Protein AF-A0A1F9ZIK7-F1 (afdb_monomer_lite)

Structure (mmCIF, N/CA/C/O backbone):
data_AF-A0A1F9ZIK7-F1
#
_entry.id   AF-A0A1F9ZIK7-F1
#
loop_
_atom_site.group_PDB
_atom_site.id
_atom_site.type_symbol
_atom_site.label_atom_id
_atom_site.label_alt_id
_atom_site.label_comp_id
_atom_site.label_asym_id
_atom_site.label_entity_id
_atom_site.label_seq_id
_atom_site.pdbx_PDB_ins_code
_atom_site.Cartn_x
_atom_site.Cartn_y
_atom_site.Cartn_z
_atom_site.occupancy
_atom_site.B_iso_or_equiv
_atom_site.auth_seq_id
_atom_site.auth_comp_id
_atom_si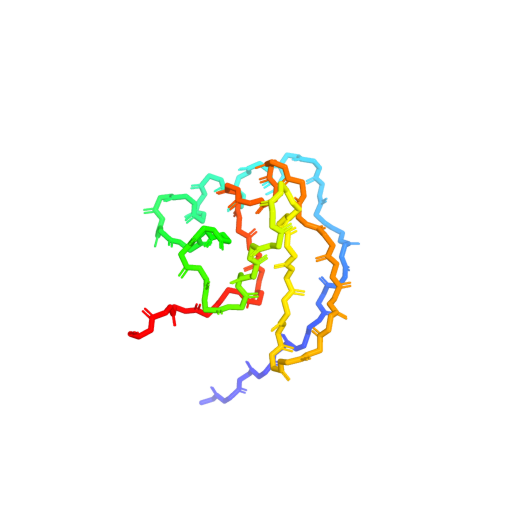te.auth_asym_id
_atom_site.auth_atom_id
_atom_site.pdbx_PDB_model_num
ATOM 1 N N . MET A 1 1 ? 6.099 -24.999 10.840 1.00 35.03 1 MET A N 1
ATOM 2 C CA . MET A 1 1 ? 7.333 -24.347 10.354 1.00 35.03 1 MET A CA 1
ATOM 3 C C . MET A 1 1 ? 7.042 -22.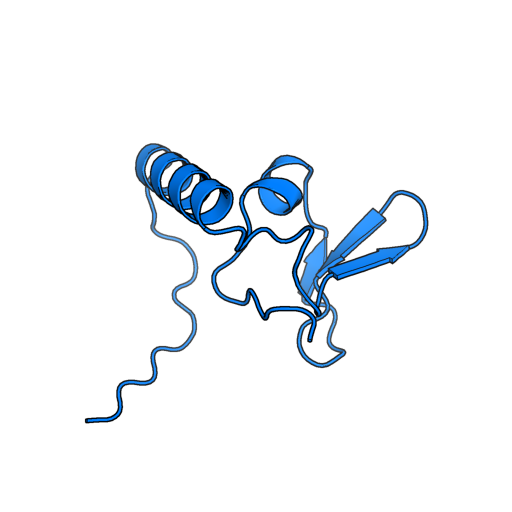863 10.222 1.00 35.03 1 MET A C 1
ATOM 5 O O . MET A 1 1 ? 6.153 -22.495 9.465 1.00 35.03 1 MET A O 1
ATOM 9 N N . ALA A 1 2 ? 7.686 -22.043 11.051 1.00 44.03 2 ALA A N 1
ATOM 10 C CA . ALA A 1 2 ? 7.635 -20.591 10.959 1.00 44.03 2 ALA A CA 1
ATOM 11 C C . ALA A 1 2 ? 8.596 -20.132 9.856 1.00 44.03 2 ALA A C 1
ATOM 13 O O . ALA A 1 2 ? 9.745 -20.556 9.859 1.00 44.03 2 ALA A O 1
ATOM 14 N N . GLU A 1 3 ? 8.161 -19.243 8.967 1.00 36.59 3 GLU A N 1
ATOM 15 C CA . GLU A 1 3 ? 9.081 -18.400 8.202 1.00 36.59 3 GLU A CA 1
ATOM 16 C C . GLU A 1 3 ? 8.548 -16.971 8.198 1.00 36.59 3 GLU A C 1
ATOM 18 O O . GLU A 1 3 ? 7.664 -16.590 7.429 1.00 36.59 3 GLU A O 1
ATOM 23 N N . GLY A 1 4 ? 9.100 -16.165 9.104 1.00 41.94 4 GLY A N 1
ATOM 24 C CA . GLY A 1 4 ? 9.084 -14.725 8.932 1.00 41.94 4 GLY A CA 1
ATOM 25 C C . GLY A 1 4 ? 9.908 -14.363 7.702 1.00 41.94 4 GLY A C 1
ATOM 26 O O . GLY A 1 4 ? 10.971 -14.931 7.481 1.00 41.94 4 GLY A O 1
ATOM 27 N N . ARG A 1 5 ? 9.463 -13.377 6.922 1.00 37.09 5 ARG A N 1
ATOM 28 C CA . ARG A 1 5 ? 10.360 -12.647 6.022 1.00 37.09 5 ARG A CA 1
ATOM 29 C C . ARG A 1 5 ? 9.991 -11.176 5.994 1.00 37.09 5 ARG A C 1
ATOM 31 O O . ARG A 1 5 ? 9.082 -10.723 5.302 1.00 37.09 5 ARG A O 1
ATOM 38 N N . ALA A 1 6 ? 10.745 -10.460 6.815 1.00 35.22 6 ALA A N 1
ATOM 39 C CA . ALA A 1 6 ? 10.933 -9.031 6.771 1.00 35.22 6 ALA A CA 1
ATOM 40 C C . ALA A 1 6 ? 11.191 -8.530 5.336 1.00 35.22 6 ALA A C 1
ATOM 42 O O . ALA A 1 6 ? 11.903 -9.153 4.554 1.00 35.22 6 ALA A O 1
ATOM 43 N N . SER A 1 7 ? 10.624 -7.363 5.031 1.00 41.62 7 SER A N 1
ATOM 44 C CA . SER A 1 7 ? 11.301 -6.269 4.325 1.00 41.62 7 SER A CA 1
ATOM 45 C C . SER A 1 7 ? 12.221 -6.648 3.142 1.00 41.62 7 SER A C 1
ATOM 47 O O . SER A 1 7 ? 13.426 -6.431 3.196 1.00 41.62 7 SER A O 1
ATOM 49 N N . ARG A 1 8 ? 11.670 -7.134 2.020 1.00 46.88 8 ARG A N 1
ATOM 50 C CA . ARG A 1 8 ? 12.361 -7.020 0.720 1.00 46.88 8 ARG A CA 1
ATOM 51 C C . ARG A 1 8 ? 12.027 -5.665 0.101 1.00 46.88 8 ARG A C 1
ATOM 53 O O . ARG A 1 8 ? 10.990 -5.506 -0.543 1.00 46.88 8 ARG A O 1
ATOM 60 N N . LYS A 1 9 ? 12.866 -4.669 0.396 1.00 41.19 9 LYS A N 1
ATOM 61 C CA . LYS A 1 9 ? 12.976 -3.445 -0.408 1.00 41.19 9 LYS A CA 1
ATOM 62 C C . LYS A 1 9 ? 13.319 -3.867 -1.843 1.00 41.19 9 LYS A C 1
ATOM 64 O O . LYS A 1 9 ? 14.269 -4.612 -2.023 1.00 41.19 9 LYS A O 1
ATOM 69 N N . ASP A 1 10 ? 12.493 -3.417 -2.785 1.00 51.66 10 ASP A N 1
ATOM 70 C CA . ASP A 1 10 ? 12.800 -3.165 -4.197 1.00 51.66 10 ASP A CA 1
ATOM 71 C C . ASP A 1 10 ? 13.866 -4.037 -4.877 1.00 51.66 10 ASP A C 1
ATOM 73 O O . ASP A 1 10 ? 15.009 -3.623 -4.981 1.00 51.66 10 ASP A O 1
ATOM 77 N N . GLU A 1 11 ? 13.463 -5.167 -5.464 1.00 56.75 11 GLU A N 1
ATOM 78 C CA . GLU A 1 11 ? 14.064 -5.612 -6.735 1.00 56.75 11 GLU A CA 1
ATOM 79 C C . GLU A 1 11 ? 13.084 -6.486 -7.532 1.00 56.75 11 GLU A C 1
ATOM 81 O O . GLU A 1 11 ? 13.387 -7.591 -7.953 1.00 56.75 11 GLU A O 1
ATOM 86 N N . TYR A 1 12 ? 11.845 -6.012 -7.687 1.00 63.97 12 TYR A N 1
ATOM 87 C CA . TYR A 1 12 ? 10.963 -6.553 -8.723 1.00 63.97 12 TYR A CA 1
ATOM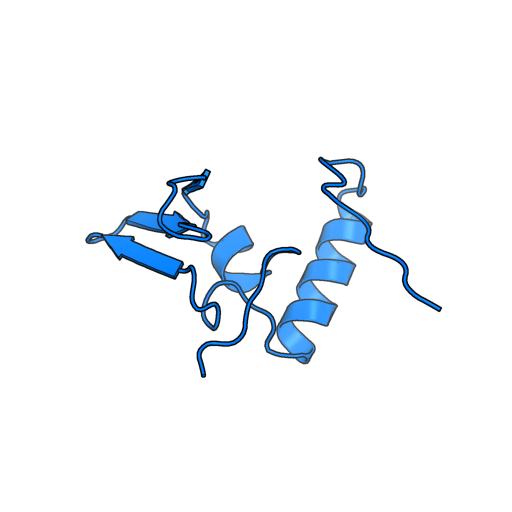 88 C C . TYR A 1 12 ? 11.140 -5.715 -9.977 1.00 63.97 12 TYR A C 1
ATOM 90 O O . TYR A 1 12 ? 11.065 -4.476 -9.904 1.00 63.97 12 TYR A O 1
ATOM 98 N N . THR A 1 13 ? 11.332 -6.383 -11.111 1.00 75.25 13 THR A N 1
ATOM 99 C CA . THR A 1 13 ? 11.312 -5.738 -12.427 1.00 75.25 13 THR A CA 1
ATOM 100 C C . THR A 1 13 ? 9.954 -5.068 -12.667 1.00 75.25 13 THR A C 1
ATOM 102 O O . THR A 1 13 ? 8.954 -5.374 -12.009 1.00 75.25 13 THR A O 1
ATOM 105 N N . ARG A 1 14 ? 9.890 -4.106 -13.596 1.00 72.56 14 ARG A N 1
ATOM 106 C CA . ARG A 1 14 ? 8.640 -3.385 -13.900 1.00 72.56 14 ARG A CA 1
ATOM 107 C C . ARG A 1 14 ? 7.498 -4.347 -14.250 1.00 72.56 14 ARG A C 1
ATOM 109 O O . ARG A 1 14 ? 6.373 -4.140 -13.806 1.00 72.56 14 ARG A O 1
ATOM 116 N N . GLU A 1 15 ? 7.799 -5.405 -14.994 1.00 79.44 15 GLU A N 1
ATOM 117 C CA . GLU A 1 15 ? 6.840 -6.437 -15.397 1.00 79.44 15 GLU A CA 1
ATOM 118 C C . GLU A 1 15 ? 6.333 -7.242 -14.197 1.00 79.44 15 GLU A C 1
ATOM 120 O O . GLU A 1 15 ? 5.125 -7.401 -14.016 1.00 79.44 15 GLU A O 1
ATOM 125 N N . GLU A 1 16 ? 7.222 -7.657 -13.296 1.00 75.12 16 GLU A N 1
ATOM 126 C CA . GLU A 1 16 ? 6.823 -8.361 -12.075 1.00 75.12 16 GLU A CA 1
ATOM 127 C C . GLU A 1 16 ? 5.968 -7.495 -11.148 1.00 75.12 16 GLU A C 1
ATOM 129 O O . GLU A 1 16 ? 5.024 -7.993 -10.530 1.00 75.12 16 GLU A O 1
ATOM 134 N N . ARG A 1 17 ? 6.235 -6.185 -11.077 1.00 71.25 17 ARG A N 1
ATOM 135 C CA . ARG A 1 17 ? 5.382 -5.248 -10.327 1.00 71.25 17 ARG A CA 1
ATOM 136 C C . ARG A 1 17 ? 3.965 -5.214 -10.890 1.00 71.25 17 ARG A C 1
ATOM 138 O O . ARG A 1 17 ? 3.020 -5.198 -10.103 1.00 71.25 17 ARG A O 1
ATOM 145 N N . LEU A 1 18 ? 3.808 -5.256 -12.215 1.00 76.06 18 LEU A N 1
ATOM 146 C CA . LEU A 1 18 ? 2.496 -5.297 -12.868 1.00 76.06 18 LEU A CA 1
ATOM 147 C C . LEU A 1 18 ? 1.764 -6.608 -12.568 1.00 76.06 18 LEU A C 1
ATOM 149 O O . LEU A 1 18 ? 0.593 -6.585 -12.197 1.00 76.06 18 LEU A O 1
ATOM 153 N N . VAL A 1 19 ? 2.452 -7.750 -12.646 1.00 79.94 19 VAL A N 1
ATOM 154 C CA . VAL A 1 19 ? 1.857 -9.060 -12.328 1.00 79.94 19 VAL A CA 1
ATOM 155 C C . VAL A 1 19 ? 1.441 -9.132 -10.855 1.00 79.94 19 VAL A C 1
ATOM 157 O O . VAL A 1 19 ? 0.337 -9.581 -10.532 1.00 79.94 19 VAL A O 1
ATOM 160 N N . LEU A 1 20 ? 2.285 -8.639 -9.944 1.00 75.44 20 LEU A N 1
ATOM 161 C CA . LEU A 1 20 ? 1.979 -8.563 -8.515 1.00 75.44 20 LEU A CA 1
ATOM 162 C C . LEU A 1 20 ? 0.803 -7.628 -8.228 1.00 75.44 20 LEU A C 1
ATOM 164 O O . LEU A 1 20 ? -0.057 -7.978 -7.418 1.00 75.44 20 LEU A O 1
ATOM 168 N N . ALA A 1 21 ? 0.752 -6.469 -8.886 1.00 73.00 21 ALA A N 1
ATOM 169 C CA . ALA A 1 21 ? -0.358 -5.530 -8.787 1.00 73.00 21 ALA A CA 1
ATOM 170 C C . ALA A 1 21 ? -1.668 -6.186 -9.235 1.00 73.00 21 ALA A C 1
ATOM 172 O O . ALA A 1 21 ? -2.638 -6.186 -8.479 1.00 73.00 21 ALA A O 1
ATOM 173 N N . SER A 1 22 ? -1.679 -6.827 -10.406 1.00 77.81 22 SER A N 1
ATOM 174 C CA . SER A 1 22 ? -2.838 -7.560 -10.924 1.00 77.81 22 SER A CA 1
ATOM 175 C C . SER A 1 22 ? -3.303 -8.644 -9.952 1.00 77.81 22 SER A C 1
ATOM 177 O O . SER A 1 22 ? -4.475 -8.694 -9.586 1.00 77.81 22 SER A O 1
ATOM 179 N N . ARG A 1 23 ? -2.379 -9.454 -9.424 1.00 79.31 23 ARG A N 1
ATOM 180 C CA . ARG A 1 23 ? -2.702 -10.516 -8.459 1.00 79.31 23 ARG A CA 1
ATOM 181 C C . ARG A 1 23 ? -3.252 -9.968 -7.136 1.00 79.31 23 ARG A C 1
ATOM 183 O O . ARG A 1 23 ? -4.153 -10.561 -6.538 1.00 79.31 23 ARG A O 1
ATOM 190 N N . ARG A 1 24 ? -2.739 -8.830 -6.661 1.00 80.94 24 ARG A N 1
ATOM 191 C CA . ARG A 1 24 ? -3.250 -8.137 -5.464 1.00 80.94 24 ARG A CA 1
ATOM 192 C C . ARG A 1 24 ? -4.639 -7.548 -5.695 1.00 80.94 24 ARG A C 1
ATOM 194 O O . ARG A 1 24 ? -5.485 -7.683 -4.813 1.00 80.94 24 ARG A O 1
ATOM 201 N N . ARG A 1 25 ? -4.903 -6.980 -6.877 1.00 76.81 25 ARG A N 1
ATOM 202 C CA . ARG A 1 25 ? -6.241 -6.514 -7.276 1.00 76.81 25 ARG A CA 1
ATOM 203 C C . ARG A 1 25 ? -7.242 -7.665 -7.301 1.00 76.81 25 ARG A C 1
ATOM 205 O O . ARG A 1 25 ? -8.274 -7.564 -6.647 1.00 76.81 25 ARG A O 1
ATOM 212 N N . SER A 1 26 ? -6.901 -8.790 -7.933 1.00 78.44 26 SER A N 1
ATOM 213 C CA . SER A 1 26 ? -7.768 -9.980 -7.981 1.00 78.44 26 SER A CA 1
ATOM 214 C C . SER A 1 26 ? -8.078 -10.570 -6.603 1.00 78.44 26 SER A C 1
ATOM 216 O O . SER A 1 26 ? -9.120 -11.184 -6.417 1.00 78.44 26 SER A O 1
ATOM 218 N N . THR A 1 27 ? -7.190 -10.384 -5.623 1.00 75.62 27 THR A N 1
ATOM 219 C CA . THR A 1 27 ? -7.371 -10.889 -4.249 1.00 75.62 27 THR A CA 1
ATOM 220 C C . THR A 1 27 ? -7.932 -9.846 -3.279 1.00 75.62 27 THR A C 1
ATOM 222 O O . THR A 1 27 ? -8.074 -10.131 -2.089 1.00 75.62 27 THR A O 1
ATOM 225 N N . GLY A 1 28 ? -8.230 -8.629 -3.749 1.00 72.62 28 GLY A N 1
ATOM 226 C CA . GLY A 1 28 ? -8.703 -7.527 -2.907 1.00 72.62 28 GLY A CA 1
ATOM 227 C C . GLY A 1 28 ? -7.670 -7.025 -1.889 1.00 72.62 28 GLY A C 1
ATOM 228 O O . GLY A 1 28 ? -8.030 -6.308 -0.958 1.00 72.62 28 GLY A O 1
ATOM 229 N N . ARG A 1 29 ? -6.388 -7.385 -2.044 1.00 76.69 29 ARG A N 1
ATOM 230 C CA . ARG A 1 29 ? -5.270 -6.951 -1.185 1.00 76.69 29 ARG A CA 1
ATOM 231 C C . ARG A 1 29 ? -4.688 -5.616 -1.656 1.00 76.69 29 ARG A C 1
ATOM 233 O O . ARG A 1 29 ? -3.478 -5.474 -1.841 1.00 76.69 29 ARG A O 1
ATOM 240 N N . THR A 1 30 ? -5.556 -4.641 -1.893 1.00 81.19 30 THR A N 1
ATOM 241 C CA . THR A 1 30 ? -5.192 -3.311 -2.396 1.00 81.19 30 THR A CA 1
ATOM 242 C C . THR A 1 30 ? -5.003 -2.333 -1.241 1.00 81.19 30 THR A C 1
ATOM 244 O O . THR A 1 30 ? -5.586 -2.492 -0.170 1.00 81.19 30 THR A O 1
ATOM 247 N N . CYS A 1 31 ? -4.192 -1.288 -1.425 1.00 79.44 31 CYS A N 1
ATOM 248 C CA . CYS A 1 31 ? -3.998 -0.287 -0.372 1.00 79.44 31 CYS A CA 1
ATOM 249 C C . CYS A 1 31 ? -5.312 0.432 -0.032 1.00 79.44 31 CYS A C 1
ATOM 251 O O . CYS A 1 31 ? -5.468 0.870 1.101 1.00 79.44 31 CYS A O 1
ATOM 253 N N . ARG A 1 32 ? -6.274 0.465 -0.962 1.00 77.81 32 ARG A N 1
ATOM 254 C CA . ARG A 1 32 ? -7.664 0.881 -0.733 1.00 77.81 32 ARG A CA 1
ATOM 255 C C . ARG A 1 32 ? -8.366 0.128 0.405 1.00 77.81 32 ARG A C 1
ATOM 257 O O . ARG A 1 32 ? -9.083 0.760 1.174 1.00 77.81 32 ARG A O 1
ATOM 264 N N . SER A 1 33 ? -8.161 -1.183 0.513 1.00 78.75 33 SER A N 1
ATOM 265 C CA . SER A 1 33 ? -8.796 -2.038 1.532 1.00 78.75 33 SER A CA 1
ATOM 266 C C . SER A 1 33 ? -7.889 -2.318 2.736 1.00 78.75 33 SER A C 1
ATOM 268 O O . SER A 1 33 ? -8.207 -3.150 3.587 1.00 78.75 33 SER A O 1
ATOM 270 N N . CYS A 1 34 ? -6.759 -1.614 2.818 1.00 82.50 34 CYS A N 1
ATOM 271 C CA . CYS A 1 34 ? -5.786 -1.783 3.882 1.00 82.50 34 CYS A CA 1
ATOM 272 C C . CYS A 1 34 ? -6.181 -0.981 5.129 1.00 82.50 34 CYS A C 1
ATOM 274 O O . CYS A 1 34 ? -6.513 0.202 5.032 1.00 82.50 34 CYS A O 1
ATOM 276 N N . ARG A 1 35 ? -6.044 -1.581 6.315 1.00 83.12 35 ARG A N 1
ATOM 277 C CA . ARG A 1 35 ? -6.233 -0.905 7.612 1.00 83.12 35 ARG A CA 1
ATOM 278 C C . ARG A 1 35 ? -5.284 0.283 7.812 1.00 83.12 35 ARG A C 1
ATOM 280 O O . ARG A 1 35 ? -5.630 1.250 8.479 1.00 83.12 35 ARG A O 1
ATOM 287 N N . TRP A 1 36 ? -4.096 0.219 7.212 1.00 84.75 36 TRP A N 1
ATOM 288 C CA . TRP A 1 36 ? -3.046 1.236 7.342 1.00 84.75 36 TRP A CA 1
ATOM 289 C C . TRP A 1 36 ? -3.219 2.445 6.420 1.00 84.75 36 TRP A C 1
ATOM 291 O O . TRP A 1 36 ? -2.405 3.371 6.459 1.00 84.75 36 TRP A O 1
ATOM 301 N N . LEU A 1 37 ? -4.229 2.435 5.552 1.00 82.56 37 LEU A N 1
ATOM 302 C CA . LEU A 1 37 ? -4.528 3.572 4.698 1.00 82.56 37 LEU A CA 1
ATOM 303 C C . LEU A 1 37 ? -5.098 4.715 5.541 1.00 82.56 37 LEU A C 1
ATOM 305 O O . LEU A 1 37 ? -6.146 4.575 6.164 1.00 82.56 37 LEU A O 1
ATOM 309 N N . SER A 1 38 ? -4.452 5.877 5.485 1.00 83.25 38 SER A N 1
ATOM 310 C CA . SER A 1 38 ? -5.009 7.121 6.010 1.00 83.25 38 SER A CA 1
ATOM 311 C C . SER A 1 38 ? -5.175 8.126 4.880 1.00 83.25 38 SER A C 1
ATOM 313 O O . SER A 1 38 ? -4.249 8.375 4.105 1.00 83.25 38 SER A O 1
ATOM 315 N N . MET A 1 39 ? -6.364 8.709 4.783 1.00 82.62 39 MET A N 1
ATOM 316 C CA . MET A 1 39 ? -6.657 9.779 3.838 1.00 82.62 39 MET A CA 1
ATOM 317 C C . MET A 1 39 ? -6.698 11.093 4.613 1.00 82.62 39 MET A C 1
ATOM 319 O O . MET A 1 39 ? -7.541 11.270 5.490 1.00 82.62 39 MET A O 1
ATOM 323 N N . ARG A 1 40 ? -5.772 12.006 4.310 1.00 79.19 40 ARG A N 1
ATOM 324 C CA . ARG A 1 40 ? -5.782 13.381 4.827 1.00 79.19 40 ARG A CA 1
ATOM 325 C C . ARG A 1 40 ? -6.039 14.320 3.653 1.00 79.19 40 ARG A C 1
ATOM 327 O O . ARG A 1 40 ? -5.125 14.642 2.894 1.00 79.19 40 ARG A O 1
ATOM 334 N N . GLY A 1 41 ? -7.299 14.716 3.476 1.00 80.94 41 GLY A N 1
ATOM 335 C CA . GLY A 1 41 ? -7.735 15.489 2.309 1.00 80.94 41 GLY A CA 1
ATOM 336 C C . GLY A 1 41 ? -7.496 14.717 1.007 1.00 80.94 41 GLY A C 1
ATOM 337 O O . GLY A 1 41 ? -7.935 13.577 0.873 1.00 80.94 41 GLY A O 1
ATOM 338 N N . GLN A 1 42 ? -6.762 15.318 0.065 1.00 79.00 42 GLN A N 1
ATOM 339 C CA . GLN A 1 42 ? -6.379 14.681 -1.206 1.00 79.00 42 GLN A CA 1
ATOM 340 C C . GLN A 1 42 ? -5.163 13.742 -1.088 1.00 79.00 42 GLN A C 1
ATOM 342 O O . GLN A 1 42 ? -4.887 12.972 -2.008 1.00 79.00 42 GLN A O 1
ATOM 347 N N . GLN A 1 43 ? -4.436 13.769 0.035 1.00 78.19 43 GLN A N 1
ATOM 348 C CA . GLN A 1 43 ? -3.229 12.966 0.211 1.00 78.19 43 GLN A CA 1
ATOM 349 C C . GLN A 1 43 ? -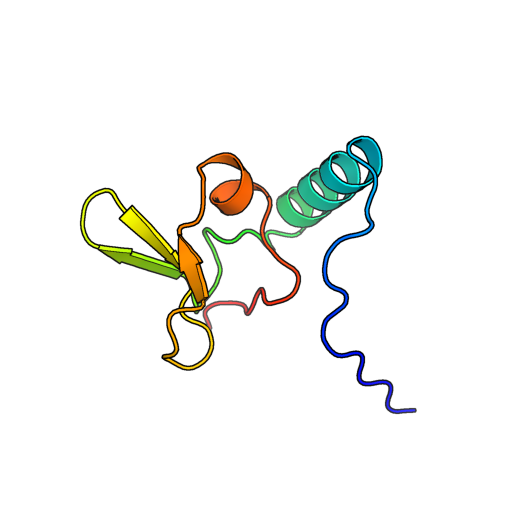3.551 11.595 0.815 1.00 78.19 43 GLN A C 1
ATOM 351 O O . GLN A 1 43 ? -4.154 11.478 1.886 1.00 78.19 43 GLN A O 1
ATOM 356 N N . ARG A 1 44 ? -3.108 10.541 0.124 1.00 82.31 44 ARG A N 1
ATOM 357 C CA . ARG A 1 44 ? -3.251 9.141 0.541 1.00 82.31 44 ARG A CA 1
ATOM 358 C C . ARG A 1 44 ? -1.944 8.710 1.186 1.00 82.31 44 ARG A C 1
ATOM 360 O O . ARG A 1 44 ? -0.939 8.585 0.499 1.00 82.31 44 ARG A O 1
ATOM 367 N N . GLY A 1 45 ? -1.926 8.516 2.496 1.00 83.12 45 GLY A N 1
ATOM 368 C CA . GLY A 1 45 ? -0.738 8.084 3.227 1.00 83.12 45 GLY A CA 1
ATOM 369 C C . GLY A 1 45 ? -0.870 6.656 3.743 1.00 83.12 45 GLY A C 1
ATOM 370 O O . GLY A 1 45 ? -1.960 6.192 4.072 1.00 83.12 45 GLY A O 1
ATOM 371 N N . CYS A 1 46 ? 0.254 5.954 3.818 1.00 82.69 46 CYS A N 1
ATOM 372 C CA . CYS A 1 46 ? 0.358 4.642 4.442 1.00 82.69 46 CYS A CA 1
ATOM 373 C C . CYS A 1 46 ? 0.985 4.796 5.833 1.00 82.69 46 CYS A C 1
ATOM 375 O O . CYS A 1 46 ? 2.134 5.239 5.946 1.00 82.69 46 CYS A O 1
ATOM 377 N N . PHE A 1 47 ? 0.227 4.427 6.869 1.00 84.56 47 PHE A N 1
ATOM 378 C CA . PHE A 1 47 ? 0.602 4.556 8.279 1.00 84.56 47 PHE A CA 1
ATOM 379 C C . PHE A 1 47 ? 0.563 3.197 8.997 1.00 84.56 47 PHE A C 1
ATOM 381 O O . PHE A 1 47 ? -0.316 2.961 9.830 1.00 84.56 47 PHE A O 1
ATOM 388 N N . PRO A 1 48 ? 1.473 2.263 8.670 1.00 80.44 48 PRO A N 1
ATOM 389 C CA . PRO A 1 48 ? 1.543 0.987 9.369 1.00 80.44 48 PRO A CA 1
ATOM 390 C C . PRO A 1 48 ? 1.860 1.207 10.853 1.00 80.44 48 PRO A C 1
ATOM 392 O O . PRO A 1 48 ? 2.821 1.899 11.190 1.00 80.44 48 PRO A O 1
ATOM 395 N N . GLN A 1 49 ? 1.046 0.625 11.738 1.00 79.56 49 GLN A N 1
ATOM 396 C CA . GLN A 1 49 ? 1.212 0.698 13.198 1.00 79.56 49 GLN A CA 1
ATOM 397 C C . GLN A 1 49 ? 1.344 2.136 13.743 1.00 79.56 49 GLN A C 1
ATOM 399 O O . GLN A 1 49 ? 2.098 2.397 14.678 1.00 79.56 49 GLN A O 1
ATOM 404 N N . GLY A 1 50 ? 0.652 3.097 13.123 1.00 75.94 50 GLY A N 1
ATOM 405 C CA . GLY A 1 50 ? 0.668 4.501 13.550 1.00 75.94 50 GLY A CA 1
ATOM 406 C C . GLY A 1 50 ? 1.923 5.288 13.155 1.00 75.94 50 GLY A C 1
ATOM 407 O O . GLY A 1 50 ? 2.001 6.480 13.443 1.00 75.94 50 GLY A O 1
ATOM 408 N N . LYS A 1 51 ? 2.888 4.678 12.453 1.00 79.12 51 LYS A N 1
ATOM 409 C CA . LYS A 1 51 ? 4.067 5.378 11.922 1.00 79.12 51 LYS A CA 1
ATOM 410 C C . LYS A 1 51 ? 3.857 5.752 10.462 1.00 79.12 51 LYS A C 1
ATOM 412 O O . LYS A 1 51 ? 3.532 4.898 9.641 1.00 79.12 51 LYS A O 1
ATOM 417 N N . TYR A 1 52 ? 4.083 7.020 10.122 1.00 80.50 52 TYR A N 1
ATOM 418 C CA . TYR A 1 52 ? 4.091 7.463 8.729 1.00 80.50 52 TYR A CA 1
ATOM 419 C C . TYR A 1 52 ? 5.208 6.752 7.958 1.00 80.50 52 TYR A C 1
ATOM 421 O O . TYR A 1 52 ? 6.376 6.843 8.331 1.00 80.50 52 TYR A O 1
ATOM 429 N N . ARG A 1 53 ? 4.849 6.045 6.882 1.00 77.12 53 ARG A N 1
ATOM 430 C CA . ARG A 1 53 ? 5.820 5.368 6.013 1.00 77.12 53 ARG A CA 1
ATOM 431 C C . ARG A 1 53 ? 6.047 6.132 4.719 1.00 77.12 53 ARG A C 1
ATOM 433 O O . ARG A 1 53 ? 7.188 6.410 4.370 1.00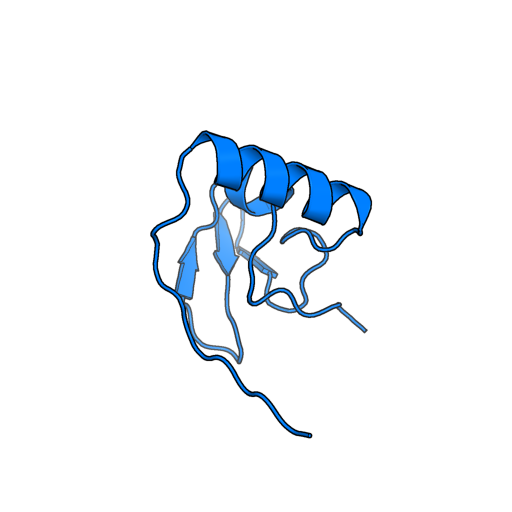 77.12 53 ARG A O 1
ATOM 440 N N . LYS A 1 54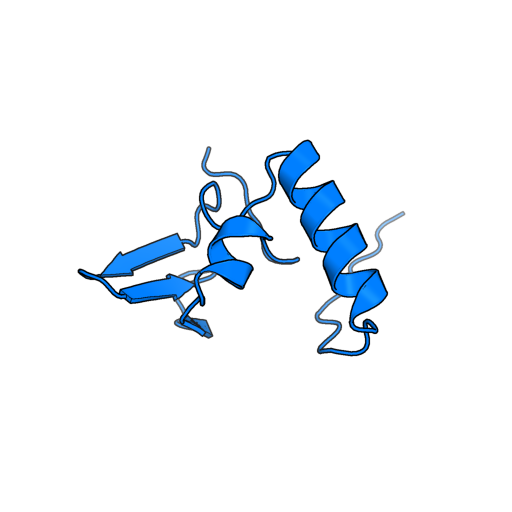 ? 4.969 6.393 3.977 1.00 79.75 54 LYS A N 1
ATOM 441 C CA . LYS A 1 54 ? 5.017 7.096 2.690 1.00 79.75 54 LYS A CA 1
ATOM 442 C C . LYS A 1 54 ? 3.641 7.572 2.247 1.00 79.75 54 LYS A C 1
ATOM 444 O O . LYS A 1 54 ? 2.628 6.985 2.637 1.00 79.75 54 LYS A O 1
ATOM 449 N N . PHE A 1 55 ? 3.621 8.547 1.347 1.00 82.31 55 PHE A N 1
ATOM 450 C CA . PHE A 1 55 ? 2.464 8.801 0.498 1.00 82.31 55 PHE A CA 1
ATOM 451 C C . PHE A 1 55 ? 2.335 7.721 -0.584 1.00 82.31 55 PHE A C 1
ATOM 453 O O . PHE A 1 55 ? 3.319 7.180 -1.091 1.00 82.31 55 PHE A O 1
ATOM 460 N N . LEU A 1 56 ? 1.093 7.362 -0.884 1.00 77.62 56 LEU A N 1
ATOM 461 C CA . LEU A 1 56 ? 0.707 6.400 -1.901 1.00 77.62 56 LEU A CA 1
ATOM 462 C C . LEU A 1 56 ? 0.293 7.171 -3.150 1.00 77.62 56 LEU A C 1
ATOM 464 O O . LEU A 1 56 ? -0.687 7.916 -3.127 1.00 77.62 56 LEU A O 1
ATOM 468 N N . SER A 1 57 ? 1.006 6.944 -4.248 1.00 80.19 57 SER A N 1
ATOM 469 C CA . SER A 1 57 ? 0.545 7.352 -5.573 1.00 80.19 57 SER A CA 1
ATOM 470 C C . SER A 1 57 ? -0.727 6.590 -5.958 1.00 80.19 57 SER A C 1
ATOM 472 O O . SER A 1 57 ? -1.033 5.538 -5.390 1.00 80.19 57 SER A O 1
ATOM 474 N N . SER A 1 58 ? -1.455 7.087 -6.956 1.00 79.00 58 SER A N 1
ATOM 475 C CA . SER A 1 58 ? -2.662 6.441 -7.490 1.00 79.00 58 SER A CA 1
ATOM 476 C C . SER A 1 58 ? -2.432 4.970 -7.859 1.00 79.00 58 SER A C 1
ATOM 478 O O . SER A 1 58 ? -3.260 4.121 -7.539 1.00 79.00 58 SER A O 1
ATOM 480 N N . GLU A 1 59 ? -1.274 4.659 -8.446 1.00 73.81 59 GLU A N 1
ATOM 481 C CA . GLU A 1 59 ? -0.884 3.291 -8.801 1.00 73.81 59 GLU A CA 1
ATOM 482 C C . GLU A 1 59 ? -0.652 2.407 -7.571 1.00 73.81 59 GLU A C 1
ATOM 484 O O . GLU A 1 59 ? -1.116 1.271 -7.537 1.00 73.81 59 GLU A O 1
ATOM 489 N N . GLU A 1 60 ? 0.009 2.921 -6.533 1.00 75.12 60 GLU A N 1
ATOM 490 C CA . GLU A 1 60 ? 0.279 2.186 -5.288 1.00 75.12 60 GLU A CA 1
ATOM 491 C C . GLU A 1 60 ? -1.001 1.950 -4.479 1.00 75.12 60 GLU A C 1
ATOM 493 O O . GLU A 1 60 ? -1.188 0.898 -3.863 1.00 75.12 60 GLU A O 1
ATOM 498 N N . TYR A 1 61 ? -1.901 2.933 -4.504 1.00 76.06 61 TYR A N 1
ATOM 499 C CA . TYR A 1 61 ? -3.215 2.848 -3.885 1.00 76.06 61 TYR A CA 1
ATOM 500 C C . TYR A 1 61 ? -4.032 1.674 -4.445 1.00 76.06 61 TYR A C 1
ATOM 502 O O . TYR A 1 61 ? -4.642 0.924 -3.676 1.00 76.06 61 TYR A O 1
ATOM 510 N N . ASP A 1 62 ? -3.990 1.489 -5.764 1.00 75.69 62 ASP A N 1
ATOM 511 C CA . ASP A 1 62 ? -4.738 0.445 -6.465 1.00 75.69 62 ASP A CA 1
ATOM 512 C C . ASP A 1 62 ? -3.999 -0.904 -6.503 1.00 75.69 62 ASP A C 1
ATOM 514 O O . ASP A 1 62 ? -4.610 -1.965 -6.423 1.00 75.69 62 ASP A O 1
ATOM 518 N N . SER A 1 63 ? -2.666 -0.886 -6.545 1.00 70.31 63 SER A N 1
ATOM 519 C CA . SER A 1 63 ? -1.841 -2.100 -6.643 1.00 70.31 63 SER A CA 1
ATOM 520 C C . SER A 1 63 ? -1.638 -2.809 -5.304 1.00 70.31 63 SER A C 1
ATOM 522 O O . SER A 1 63 ? -1.378 -4.010 -5.277 1.00 70.31 63 SER A O 1
ATOM 524 N N . GLY A 1 64 ? -1.770 -2.095 -4.180 1.00 70.38 64 GLY A N 1
ATOM 525 C CA . GLY A 1 64 ? -1.535 -2.656 -2.850 1.00 70.38 64 GLY A CA 1
ATOM 526 C C . GLY A 1 64 ? -0.069 -2.967 -2.569 1.00 70.38 64 GLY A C 1
ATOM 527 O O . GLY A 1 64 ? 0.782 -2.962 -3.455 1.00 70.38 64 GLY A O 1
ATOM 528 N N . CYS A 1 65 ? 0.255 -3.249 -1.307 1.00 73.69 65 CYS A N 1
ATOM 529 C CA . CYS A 1 65 ? 1.635 -3.463 -0.868 1.00 73.69 65 CYS A CA 1
ATOM 530 C C . CYS A 1 65 ? 1.786 -4.737 -0.031 1.00 73.69 65 CYS A C 1
ATOM 532 O O . CYS A 1 65 ? 0.812 -5.292 0.467 1.00 73.69 65 CYS A O 1
ATOM 534 N N . SER A 1 66 ? 3.025 -5.193 0.166 1.00 71.81 66 SER A N 1
ATOM 535 C CA . SER A 1 66 ? 3.313 -6.374 0.995 1.00 71.81 66 SER A CA 1
ATOM 536 C C . SER A 1 66 ? 2.979 -6.179 2.479 1.00 71.81 66 SER A C 1
ATOM 538 O O . SER A 1 66 ? 2.857 -7.161 3.196 1.00 71.81 66 SER A O 1
ATOM 540 N N . LEU A 1 67 ? 2.819 -4.931 2.937 1.00 73.00 67 LEU A N 1
ATOM 541 C CA . LEU A 1 67 ? 2.338 -4.608 4.288 1.00 73.00 67 LEU A CA 1
ATOM 542 C C . LEU A 1 67 ? 0.806 -4.504 4.352 1.00 73.00 67 LEU A C 1
ATOM 544 O O . LEU A 1 67 ? 0.275 -3.908 5.283 1.00 73.00 67 LEU A O 1
ATOM 548 N N . HIS A 1 68 ? 0.090 -4.992 3.336 1.00 80.06 68 HIS A N 1
ATOM 549 C CA . HIS A 1 68 ? -1.364 -4.979 3.337 1.00 80.06 68 HIS A CA 1
ATOM 550 C C . HIS A 1 68 ? -1.906 -5.791 4.514 1.00 80.06 68 HIS A C 1
ATOM 552 O O . HIS A 1 68 ? -1.696 -7.002 4.593 1.00 80.06 68 HIS A O 1
ATOM 558 N N . GLU A 1 69 ? -2.708 -5.139 5.344 1.00 79.69 69 GLU A N 1
ATOM 559 C CA . GLU A 1 69 ? -3.478 -5.773 6.404 1.00 79.69 69 GLU A CA 1
ATOM 560 C C . GLU A 1 69 ? -4.955 -5.505 6.149 1.00 79.69 69 GLU A C 1
ATOM 562 O O . GLU A 1 69 ? -5.340 -4.355 5.912 1.00 79.69 69 GLU A O 1
ATOM 567 N N . LYS A 1 70 ? -5.771 -6.567 6.135 1.00 75.06 70 LYS A N 1
ATOM 568 C CA . LYS A 1 70 ? -7.216 -6.412 5.955 1.00 75.06 70 LYS A CA 1
ATOM 569 C C . LYS A 1 70 ? -7.754 -5.539 7.084 1.00 75.06 70 LYS A C 1
ATOM 571 O O . LYS A 1 70 ? -7.403 -5.728 8.244 1.00 75.06 70 LYS A O 1
ATOM 576 N N . ARG A 1 71 ? -8.604 -4.587 6.718 1.00 68.00 71 ARG A N 1
ATOM 577 C CA . ARG A 1 71 ? -9.452 -3.889 7.676 1.00 68.00 71 ARG A CA 1
ATOM 578 C C . ARG A 1 71 ? -10.514 -4.892 8.141 1.00 68.00 71 ARG A C 1
ATOM 580 O O . ARG A 1 71 ? -11.314 -5.323 7.314 1.00 68.00 71 ARG A O 1
ATOM 587 N N . GLU A 1 72 ? -10.391 -5.347 9.385 1.00 61.25 72 GLU A N 1
ATOM 588 C CA . GLU A 1 72 ? -11.415 -6.139 10.086 1.00 61.25 72 GLU A CA 1
ATOM 589 C C . GLU A 1 72 ? -12.725 -5.354 10.201 1.00 61.25 72 GLU A C 1
ATOM 591 O O . GLU A 1 72 ? -12.649 -4.106 10.345 1.00 61.25 72 GLU A O 1
#

Foldseek 3Di:
DDDDDDDDPDDDDPVSLVVLLVVCLVVVLALLQAPQWDDDDPWTFGQVPNRTDDTADPSRRSSHDPSGDGDD

pLDDT: mean 72.08, std 13.51, range [35.03, 84.75]

Radius of gyration: 12.62 Å; chains: 1; bounding box: 26×40×29 Å

Sequence (72 aa):
MAEGRASRKDEYTREERLVLASRRRSTGRTCRSCRWLSMRGQQRGCFPQGKYRKFLSSEEYDSGCSLHEKRE

Secondary structure (DSSP, 8-state):
---------S---HHHHHHHHHHHHHTT--GGGBTTEEEETTEEEE-GGG---EEPPHHHHHH--TT--B--